Protein AF-M4SZ60-F1 (afdb_monomer)

Solvent-accessible surface area (backbone atoms only — not comparable to full-atom values): 4501 Å² total; per-residue (Å²): 106,73,68,57,52,51,52,53,52,44,75,75,40,94,44,73,67,56,30,53,52,50,48,50,70,73,41,47,75,38,76,46,70,44,86,92,75,70,47,74,46,67,35,84,80,80,69,84,90,64,55,60,81,47,71,49,80,50,100,92,44,77,40,28,53,54,64,61,76,72,110

Organism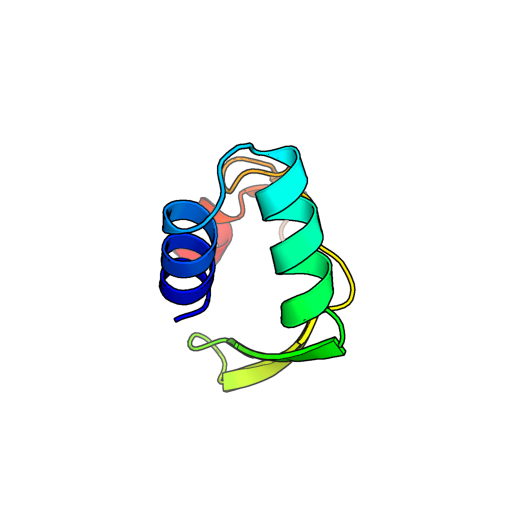: NCBI:txid104777

Foldseek 3Di:
DVVVVLVVLVVVDDDPVSSQVVCCVPQAQDWDADPVVRDIDGHHDDPPPDDQQDWDADPVGIDGNVVVVVD

Radius of gyration: 14.26 Å; Cα contacts (8 Å, |Δi|>4): 57; chains: 1; bounding box: 33×21×34 Å

Nearest PDB structures (foldse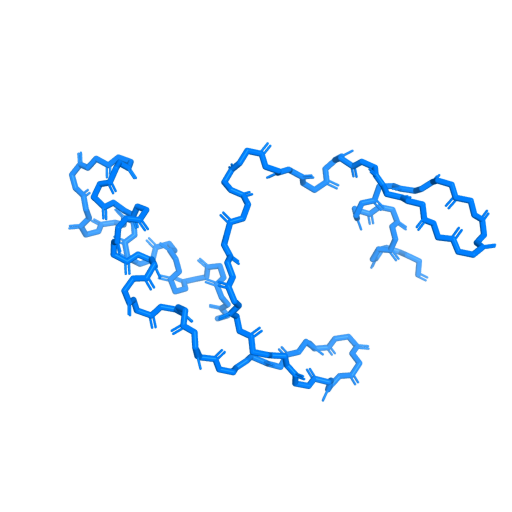ek):
  2l5d-assembly1_A  TM=8.402E-01  e=4.921E-05  Homo sapiens
  9iiy-assembly1_A  TM=8.932E-01  e=1.540E-04  Ephydatia fluviatilis
  3o3i-assembly1_X  TM=8.902E-01  e=1.884E-04  Homo sapiens
  3qir-assembly1_A-2  TM=7.557E-01  e=1.440E-04  Homo sapiens
  6kr6-assembly1_A  TM=8.687E-01  e=6.606E-03  Drosophila melanogaster

InterPro domains:
  IPR003100 PAZ domain [PF02170] (4-71)
  IPR003100 PAZ domain [PS50821] (1-71)
  IPR036085 PAZ domain superfamily [SSF101690] (2-71)

Secondary structure (DSSP, 8-state):
-HHHHHHHHHHT-SSHHHHHHHHHHHHTT-EEEETTTTEEEE-----TT--TT-EEEETTEEEEHHHHHT-

Sequence (71 aa):
NMYDVMGKIYSECQSDNEFRERCSSELLGRVVITKYNDKTYKIDDIAWDSKPSDRFVTVRGPTSFIAYYQQ

pLDDT: mean 96.17, std 2.56, range [83.0, 98.38]

Structure (mmCIF, N/CA/C/O backbone):
data_AF-M4SZ60-F1
#
_entry.id   AF-M4SZ60-F1
#
loop_
_atom_site.group_PDB
_atom_site.id
_atom_site.type_symbol
_atom_site.label_atom_id
_atom_site.label_alt_id
_atom_site.label_comp_id
_atom_site.label_asym_id
_atom_site.label_entity_id
_atom_site.label_seq_id
_atom_site.pdbx_PDB_ins_code
_atom_site.Cartn_x
_atom_site.Cartn_y
_atom_site.Cartn_z
_atom_site.occupancy
_atom_site.B_iso_or_equiv
_atom_site.auth_seq_id
_atom_site.auth_comp_id
_atom_site.auth_asym_id
_atom_site.auth_atom_id
_atom_site.pdbx_PDB_model_num
ATOM 1 N N . ASN A 1 1 ? -9.412 5.526 -5.953 1.00 90.19 1 ASN A N 1
ATOM 2 C CA . ASN A 1 1 ? -8.107 4.869 -6.226 1.00 90.19 1 ASN A CA 1
ATOM 3 C C . ASN A 1 1 ? -7.658 4.173 -4.924 1.00 90.19 1 ASN A C 1
ATOM 5 O O . ASN A 1 1 ? -8.383 4.310 -3.948 1.00 90.19 1 ASN A O 1
ATOM 9 N N . MET A 1 2 ? -6.541 3.429 -4.864 1.00 94.19 2 MET A N 1
ATOM 10 C CA . MET A 1 2 ? -6.138 2.756 -3.604 1.00 94.19 2 MET A CA 1
ATOM 11 C C . MET A 1 2 ? -5.829 3.738 -2.458 1.00 94.19 2 MET A C 1
ATOM 13 O O . MET A 1 2 ? -6.228 3.507 -1.323 1.00 94.19 2 MET A O 1
ATOM 17 N N . TYR A 1 3 ? -5.179 4.859 -2.769 1.00 95.06 3 TYR A N 1
ATOM 18 C CA . TYR A 1 3 ? -4.890 5.926 -1.814 1.00 95.06 3 TYR A CA 1
ATOM 19 C C . TYR A 1 3 ? -6.169 6.520 -1.199 1.00 95.06 3 TYR A C 1
ATOM 21 O O . TYR A 1 3 ? -6.248 6.648 0.017 1.00 95.06 3 TYR A O 1
ATOM 29 N N . ASP A 1 4 ? -7.207 6.790 -1.999 1.00 96.69 4 ASP A N 1
ATOM 30 C CA . ASP A 1 4 ? -8.488 7.313 -1.495 1.00 96.69 4 ASP A CA 1
ATOM 31 C C . ASP A 1 4 ? -9.188 6.305 -0.569 1.00 96.69 4 ASP A C 1
ATOM 33 O O . ASP A 1 4 ? -9.786 6.686 0.434 1.00 96.69 4 ASP A O 1
ATOM 37 N N . VAL A 1 5 ? -9.114 5.009 -0.905 1.00 96.56 5 VAL A N 1
ATOM 38 C CA . VAL A 1 5 ? -9.690 3.932 -0.084 1.00 96.56 5 VAL A CA 1
ATOM 39 C C . VAL A 1 5 ? -8.992 3.881 1.271 1.00 96.56 5 VAL A C 1
ATOM 41 O O . VAL A 1 5 ? -9.662 3.932 2.299 1.00 96.56 5 VAL A O 1
ATOM 44 N N . MET A 1 6 ? -7.656 3.855 1.283 1.00 97.31 6 MET A N 1
ATOM 45 C CA . MET A 1 6 ? -6.882 3.879 2.526 1.00 97.31 6 MET A CA 1
ATOM 46 C C . MET A 1 6 ? -7.124 5.169 3.320 1.00 97.31 6 MET A C 1
ATOM 48 O O . MET A 1 6 ? -7.271 5.108 4.535 1.00 97.31 6 MET A O 1
ATOM 52 N N . GLY A 1 7 ? -7.251 6.322 2.657 1.00 97.94 7 GLY A N 1
ATOM 53 C CA . GLY A 1 7 ? -7.584 7.590 3.312 1.00 97.94 7 GLY A CA 1
ATOM 54 C C . GLY A 1 7 ? -8.945 7.562 4.013 1.00 97.94 7 GLY A C 1
ATOM 55 O O . GLY A 1 7 ? -9.071 8.059 5.132 1.00 97.94 7 GLY A O 1
ATOM 56 N N . LYS A 1 8 ? -9.951 6.922 3.404 1.00 97.94 8 LYS A N 1
ATOM 57 C CA . LYS A 1 8 ? -11.259 6.719 4.037 1.00 97.94 8 LYS A CA 1
ATOM 58 C C . LYS A 1 8 ? -11.159 5.808 5.263 1.00 97.94 8 LYS A C 1
ATOM 60 O O . LYS A 1 8 ? -11.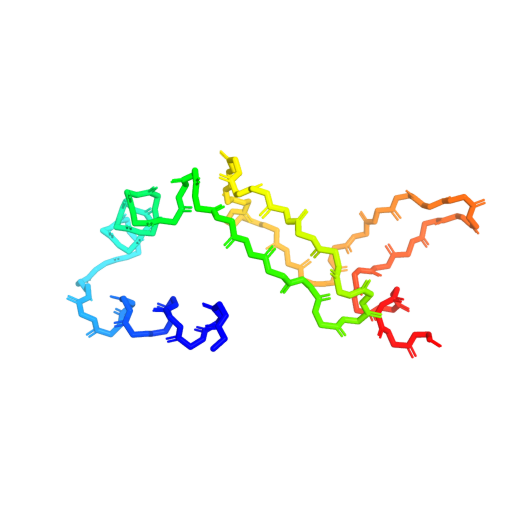649 6.187 6.323 1.00 97.94 8 LYS A O 1
ATOM 65 N N . ILE A 1 9 ? -10.493 4.657 5.138 1.00 97.81 9 ILE A N 1
ATOM 66 C CA . ILE A 1 9 ? -10.286 3.722 6.259 1.00 97.81 9 ILE A CA 1
ATOM 67 C C . ILE A 1 9 ? -9.591 4.446 7.417 1.00 97.81 9 ILE A C 1
ATO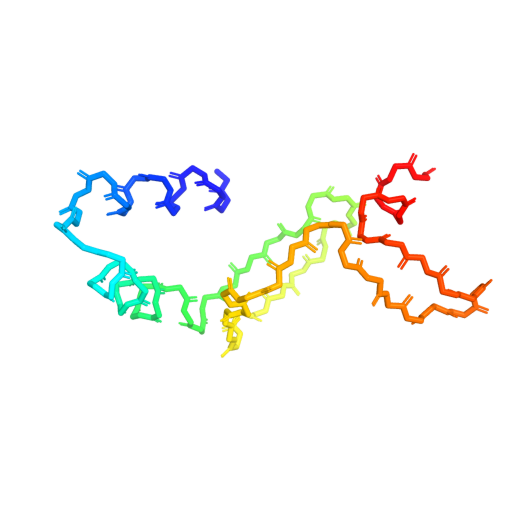M 69 O O . ILE A 1 9 ? -10.042 4.355 8.555 1.00 97.81 9 ILE A O 1
ATOM 73 N N . TYR A 1 10 ? -8.538 5.210 7.115 1.00 97.81 10 TYR A N 1
ATOM 74 C CA . TYR A 1 10 ? -7.778 5.966 8.106 1.00 97.81 10 TYR A CA 1
ATOM 75 C C . TYR A 1 10 ? -8.649 6.973 8.866 1.00 97.81 10 TYR A C 1
ATOM 77 O O . TYR A 1 10 ? -8.557 7.055 10.085 1.00 97.81 10 TYR A O 1
ATOM 85 N N . SER A 1 11 ? -9.539 7.696 8.174 1.00 97.94 11 SER A N 1
ATOM 86 C CA . SER A 1 11 ? -10.432 8.684 8.806 1.00 97.94 11 SER A CA 1
ATOM 87 C C . SER A 1 11 ? -11.439 8.090 9.799 1.00 97.94 11 SER A C 1
ATOM 89 O O . SER A 1 11 ? -1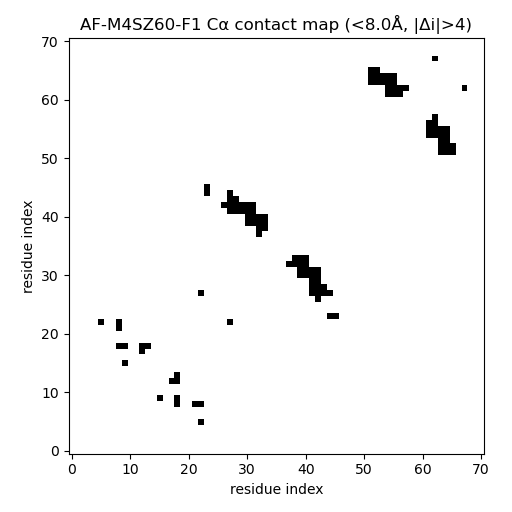2.004 8.814 10.615 1.00 97.94 11 SER A O 1
ATOM 91 N N . GLU A 1 12 ? -11.670 6.781 9.719 1.00 97.25 12 GLU A N 1
ATOM 92 C CA . GLU A 1 12 ? -12.617 6.039 10.549 1.00 97.25 12 GLU A CA 1
ATOM 93 C C . GLU A 1 12 ? -11.923 5.291 11.709 1.00 97.25 12 GLU A C 1
ATOM 95 O O . GLU A 1 12 ? -12.613 4.739 12.562 1.00 97.25 12 GLU A O 1
ATOM 100 N N . CYS A 1 13 ? -10.585 5.263 11.752 1.00 97.69 13 CYS A N 1
ATOM 101 C CA . CYS A 1 13 ? -9.796 4.578 12.781 1.00 97.69 13 CYS A CA 1
ATOM 102 C C . CYS A 1 13 ? -9.249 5.559 13.830 1.00 97.69 13 CYS A C 1
ATOM 104 O O . CYS A 1 13 ? -9.010 6.733 13.552 1.00 97.69 13 CYS A O 1
ATOM 106 N N . GLN A 1 14 ? -9.016 5.070 15.050 1.00 96.75 14 GLN A N 1
ATOM 107 C CA . GLN A 1 14 ? -8.527 5.877 16.175 1.00 96.75 14 GLN A CA 1
ATOM 108 C C . GLN A 1 14 ? -7.006 5.807 16.365 1.00 96.75 14 GLN A C 1
ATOM 110 O O . GLN A 1 14 ? -6.441 6.601 17.117 1.00 96.75 14 GLN A O 1
ATOM 115 N N . SER A 1 15 ? -6.334 4.853 15.715 1.00 97.94 15 SER A N 1
ATOM 116 C CA . SER A 1 15 ? -4.885 4.659 15.822 1.00 97.94 15 SER A CA 1
ATOM 117 C C . SER A 1 15 ? -4.276 4.044 14.563 1.00 97.94 15 SER A C 1
ATOM 119 O O . SER A 1 15 ? -4.960 3.373 13.788 1.00 97.94 15 SER A O 1
ATOM 121 N N . ASP A 1 16 ? -2.959 4.202 14.411 1.00 96.88 16 ASP A N 1
ATOM 122 C CA . ASP A 1 16 ? -2.190 3.609 13.312 1.00 96.88 16 ASP A CA 1
ATOM 123 C C . ASP A 1 16 ? -2.274 2.078 13.294 1.00 96.88 16 ASP A C 1
ATOM 125 O O . ASP A 1 16 ? -2.349 1.483 12.221 1.00 96.88 16 ASP A O 1
ATOM 129 N N . A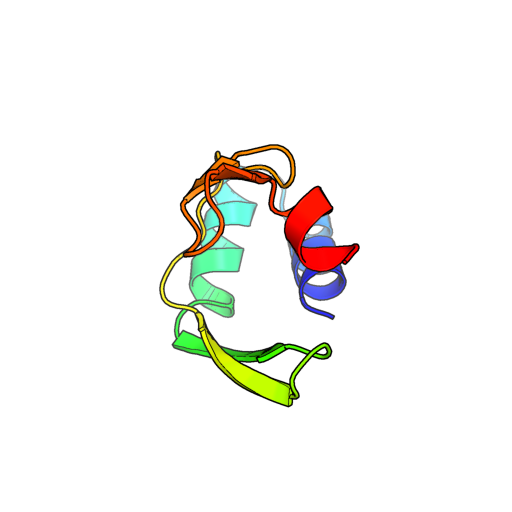SN A 1 17 ? -2.287 1.421 14.458 1.00 98.00 17 ASN A N 1
ATOM 130 C CA . ASN A 1 17 ? -2.397 -0.039 14.524 1.00 98.00 17 ASN A CA 1
ATOM 131 C C . ASN A 1 17 ? -3.758 -0.520 14.019 1.00 98.00 17 ASN A C 1
ATOM 133 O O . ASN A 1 17 ? -3.812 -1.413 13.178 1.00 98.00 17 ASN A O 1
ATOM 137 N N . GLU A 1 18 ? -4.842 0.113 14.471 1.00 98.31 18 GLU A N 1
ATOM 138 C CA . GLU A 1 18 ? -6.195 -0.209 14.008 1.00 98.31 18 GLU A CA 1
ATOM 139 C C . GLU A 1 18 ? -6.324 0.007 12.494 1.00 98.31 18 GLU A C 1
ATOM 141 O O . GLU A 1 18 ? -6.866 -0.837 11.780 1.00 98.31 18 GLU A O 1
ATOM 146 N N . PHE A 1 19 ? -5.755 1.102 11.983 1.00 98.38 19 PHE A N 1
ATOM 147 C CA . PHE A 1 19 ? -5.700 1.370 10.551 1.00 98.38 19 PHE A CA 1
ATOM 148 C C . PHE A 1 19 ? -4.968 0.262 9.779 1.00 98.38 19 PHE A C 1
ATOM 150 O O . PHE A 1 19 ? -5.482 -0.235 8.774 1.00 98.38 19 PHE A O 1
ATOM 157 N N . ARG A 1 20 ? -3.791 -0.165 10.255 1.00 97.94 20 ARG A N 1
ATOM 158 C CA . ARG A 1 20 ? -3.000 -1.234 9.624 1.00 97.94 20 ARG A CA 1
ATOM 159 C C . ARG A 1 20 ? -3.737 -2.577 9.632 1.00 97.94 20 ARG A C 1
ATOM 161 O O . ARG A 1 20 ? -3.716 -3.286 8.623 1.00 97.94 20 ARG A O 1
ATOM 168 N N . GLU A 1 21 ? -4.419 -2.911 10.726 1.00 98.12 21 GLU A N 1
ATOM 169 C CA . GLU A 1 21 ? -5.240 -4.123 10.851 1.00 98.12 21 GLU A CA 1
ATOM 170 C C . GLU A 1 21 ? -6.443 -4.093 9.900 1.00 98.12 21 GLU A C 1
ATOM 172 O O . GLU A 1 21 ? -6.673 -5.052 9.156 1.00 98.12 21 GLU A O 1
ATOM 177 N N . ARG A 1 22 ? -7.169 -2.970 9.844 1.00 98.12 22 ARG A N 1
ATOM 178 C CA . ARG A 1 22 ? -8.289 -2.780 8.911 1.00 98.12 22 ARG A CA 1
ATOM 179 C C . ARG A 1 22 ? -7.857 -2.847 7.456 1.00 98.12 22 ARG A C 1
ATOM 181 O O . ARG A 1 22 ? -8.480 -3.566 6.678 1.00 98.12 22 ARG A O 1
ATOM 188 N N . CYS A 1 23 ? -6.771 -2.172 7.083 1.00 98.25 23 CYS A N 1
ATOM 189 C CA . CYS A 1 23 ? -6.225 -2.283 5.733 1.00 98.25 23 CYS A CA 1
ATOM 190 C C . CYS A 1 23 ? -5.840 -3.724 5.393 1.00 98.25 23 CYS A C 1
ATOM 192 O O . CYS A 1 23 ? -6.159 -4.187 4.302 1.00 98.25 23 CYS A O 1
ATOM 194 N N . SER A 1 24 ? -5.207 -4.448 6.318 1.00 97.69 24 SER A N 1
ATOM 195 C CA . SER A 1 24 ? -4.848 -5.852 6.096 1.00 97.69 24 SER A CA 1
ATOM 196 C C . SER A 1 24 ? -6.089 -6.722 5.851 1.00 97.69 24 SER A C 1
ATOM 198 O O . SER A 1 24 ? -6.133 -7.490 4.894 1.00 97.69 24 SER A O 1
ATOM 200 N N . SER A 1 25 ? -7.134 -6.549 6.664 1.00 97.44 25 SER A N 1
ATOM 201 C CA . SER A 1 25 ? -8.398 -7.288 6.541 1.00 97.44 25 SER A CA 1
ATOM 202 C C . SER A 1 25 ? -9.156 -6.978 5.241 1.00 97.44 25 SER A C 1
ATOM 204 O O . SER A 1 25 ? -9.686 -7.876 4.585 1.00 97.44 25 SER A O 1
ATOM 206 N N . GLU A 1 26 ? -9.210 -5.707 4.837 1.00 97.00 26 GLU A N 1
ATOM 207 C CA . GLU A 1 26 ? -10.023 -5.280 3.695 1.00 97.00 26 GLU A CA 1
ATOM 208 C C . GLU A 1 26 ? -9.314 -5.443 2.339 1.00 97.00 26 GLU A C 1
ATOM 210 O O . GLU A 1 26 ? -9.982 -5.703 1.325 1.00 97.00 26 GLU A O 1
ATOM 215 N N . LEU A 1 27 ? -7.983 -5.286 2.307 1.00 97.81 27 LEU A N 1
ATOM 216 C CA . LEU A 1 27 ? -7.199 -5.159 1.074 1.00 97.81 27 LEU A CA 1
ATOM 217 C C . LEU A 1 27 ? -6.433 -6.426 0.686 1.00 97.81 27 LEU A C 1
ATOM 219 O O . LEU A 1 27 ? -6.304 -6.689 -0.512 1.00 97.81 27 LEU A O 1
ATOM 223 N N . LEU A 1 28 ? -5.924 -7.216 1.636 1.00 97.94 28 LEU A N 1
ATOM 224 C CA . LEU A 1 28 ? -5.167 -8.422 1.285 1.00 97.94 28 LEU A CA 1
ATOM 225 C C . LEU A 1 28 ? -6.061 -9.425 0.542 1.00 97.94 28 LEU A C 1
ATOM 227 O O . LEU A 1 28 ? -7.243 -9.598 0.834 1.00 97.94 28 LEU A O 1
ATOM 231 N N . GLY A 1 29 ? -5.508 -10.051 -0.494 1.00 97.75 29 GLY A N 1
ATOM 232 C CA . GLY A 1 29 ? -6.230 -10.933 -1.409 1.00 97.75 29 GLY A CA 1
ATOM 233 C C . GLY A 1 29 ? -7.094 -10.217 -2.455 1.00 97.75 29 GLY A C 1
ATOM 234 O O . GLY A 1 29 ? -7.565 -10.872 -3.389 1.00 97.75 29 GLY A O 1
ATOM 235 N N . ARG A 1 30 ? -7.288 -8.891 -2.370 1.00 97.69 30 ARG A N 1
ATOM 236 C CA . ARG A 1 30 ? -7.980 -8.118 -3.415 1.00 97.69 30 ARG A CA 1
ATOM 237 C C . ARG A 1 30 ? -7.098 -7.958 -4.651 1.00 97.69 30 ARG A C 1
ATOM 239 O O . ARG A 1 30 ? -5.872 -7.980 -4.568 1.00 97.69 30 ARG A O 1
ATOM 246 N N . VAL A 1 31 ? -7.739 -7.761 -5.802 1.00 97.62 31 VAL A N 1
ATOM 247 C CA . VAL A 1 31 ? -7.071 -7.508 -7.085 1.00 97.62 31 VAL A CA 1
ATOM 248 C C . VAL A 1 31 ? -7.200 -6.031 -7.450 1.00 97.62 31 VAL A C 1
ATOM 250 O O . VAL A 1 31 ? -8.290 -5.465 -7.397 1.00 97.62 31 VAL A O 1
ATOM 253 N N . VAL A 1 32 ? -6.087 -5.417 -7.842 1.00 97.00 32 VAL A N 1
ATOM 254 C CA . VAL A 1 32 ? -5.992 -4.030 -8.310 1.00 97.00 32 VAL A CA 1
ATOM 255 C C . VAL A 1 32 ? -5.495 -3.976 -9.741 1.00 97.00 32 VAL A C 1
ATOM 257 O O . VAL A 1 32 ? -4.768 -4.863 -10.170 1.00 97.00 32 VAL A O 1
ATOM 260 N N . ILE A 1 33 ? -5.841 -2.908 -10.458 1.00 96.81 33 ILE A N 1
ATOM 261 C CA . ILE A 1 33 ? -5.290 -2.593 -11.781 1.00 96.81 33 ILE A CA 1
ATOM 262 C C . ILE A 1 33 ? -4.315 -1.425 -11.634 1.00 96.81 33 ILE A C 1
ATOM 264 O O . ILE A 1 33 ? -4.651 -0.401 -11.030 1.00 96.81 33 ILE A O 1
ATOM 268 N N . THR A 1 34 ? -3.120 -1.545 -12.203 1.00 94.81 34 THR A N 1
ATOM 269 C CA . THR A 1 34 ? -2.160 -0.441 -12.289 1.00 94.81 34 THR A CA 1
ATOM 270 C C . THR A 1 34 ? -2.359 0.348 -13.578 1.00 94.81 34 THR A C 1
ATOM 272 O O . THR A 1 34 ? -2.058 -0.127 -14.666 1.00 94.81 34 THR A O 1
ATOM 275 N N . LYS A 1 35 ? -2.817 1.599 -13.456 1.00 91.38 35 LYS A N 1
ATOM 276 C CA . LYS A 1 35 ? -3.222 2.455 -14.591 1.00 91.38 35 LYS A CA 1
ATOM 277 C C . LYS A 1 35 ? -2.139 2.743 -15.637 1.00 91.38 35 LYS A C 1
ATOM 279 O O . LYS A 1 35 ? -2.466 3.161 -16.736 1.00 91.38 35 LYS A O 1
ATOM 284 N N . TYR A 1 36 ? -0.859 2.602 -15.294 1.00 89.12 36 TYR A N 1
ATOM 285 C CA . TYR A 1 36 ? 0.234 2.910 -16.222 1.00 89.12 36 TYR A CA 1
ATOM 286 C C . TYR A 1 36 ? 0.485 1.790 -17.247 1.00 89.12 36 TYR A C 1
ATOM 288 O O . TYR A 1 36 ? 1.180 2.013 -18.231 1.00 89.12 36 TYR A O 1
ATOM 296 N N . ASN A 1 37 ? -0.027 0.577 -17.008 1.00 92.19 37 ASN A N 1
ATOM 297 C CA . ASN A 1 37 ? 0.164 -0.572 -17.901 1.00 92.19 37 ASN A CA 1
ATOM 298 C C . ASN A 1 37 ? -1.054 -1.516 -17.984 1.00 92.19 37 ASN A C 1
ATOM 300 O O . ASN A 1 37 ? -0.931 -2.591 -18.567 1.00 92.19 37 ASN A O 1
ATOM 304 N N . ASP A 1 38 ? -2.168 -1.159 -17.338 1.00 94.06 38 ASP A N 1
ATOM 305 C CA . ASP A 1 38 ? -3.418 -1.922 -17.226 1.00 94.06 38 ASP A CA 1
ATOM 306 C C . ASP A 1 38 ? -3.276 -3.375 -16.743 1.00 94.06 38 ASP A C 1
ATOM 308 O O . ASP A 1 38 ? -4.159 -4.210 -16.943 1.00 94.06 38 ASP A O 1
ATOM 312 N N . LYS A 1 39 ? -2.178 -3.695 -16.050 1.00 97.00 39 LYS A N 1
ATOM 313 C CA . LYS A 1 39 ? -1.975 -5.019 -15.460 1.00 97.00 39 LYS A CA 1
ATOM 314 C C . LYS A 1 39 ? -2.690 -5.139 -14.121 1.00 97.00 39 LYS A 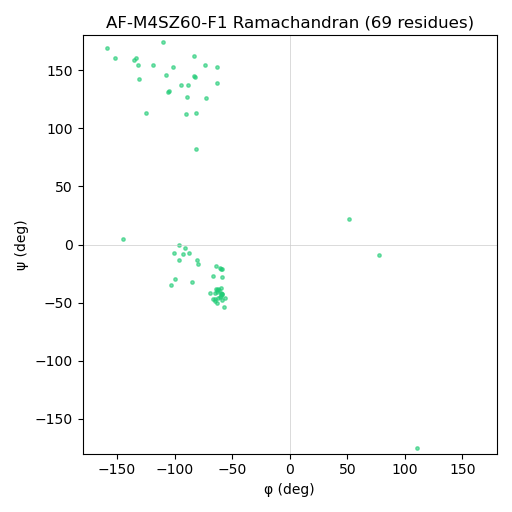C 1
ATOM 316 O O . LYS A 1 39 ? -2.742 -4.197 -13.330 1.00 97.00 39 LYS A O 1
ATOM 321 N N . THR A 1 40 ? -3.208 -6.334 -13.857 1.00 97.69 40 THR A N 1
ATOM 322 C CA . THR A 1 40 ? -3.831 -6.683 -12.581 1.00 97.69 40 THR A CA 1
ATOM 323 C C . THR A 1 40 ? -2.837 -7.343 -11.638 1.00 97.69 40 THR A C 1
ATOM 325 O O . THR A 1 40 ? -2.119 -8.256 -12.044 1.00 97.69 40 THR A O 1
ATOM 328 N N . TYR A 1 41 ? -2.861 -6.954 -10.369 1.00 97.44 41 TYR A N 1
ATOM 329 C CA . TYR A 1 41 ? -2.043 -7.539 -9.309 1.00 97.44 41 TYR A CA 1
ATOM 330 C C . TYR A 1 41 ? -2.917 -7.865 -8.105 1.00 97.44 41 TYR A C 1
ATOM 332 O O . TYR A 1 41 ? -3.832 -7.111 -7.781 1.00 97.44 41 TYR A O 1
ATOM 340 N N . LYS A 1 42 ? -2.638 -8.985 -7.440 1.00 98.25 42 LYS A N 1
ATOM 341 C CA . LYS A 1 42 ? -3.254 -9.328 -6.158 1.00 98.25 42 LYS A CA 1
ATOM 342 C C . LYS A 1 42 ? -2.406 -8.727 -5.036 1.00 98.25 42 LYS A C 1
ATOM 344 O O . LYS A 1 42 ? -1.183 -8.778 -5.108 1.00 98.25 42 LYS A O 1
ATOM 349 N N . ILE A 1 43 ? -3.045 -8.142 -4.034 1.00 97.94 43 ILE A N 1
ATOM 350 C CA . ILE A 1 43 ? -2.349 -7.573 -2.878 1.00 97.94 43 ILE A CA 1
ATOM 351 C C . ILE A 1 43 ? -2.038 -8.714 -1.908 1.00 97.94 43 ILE A C 1
ATOM 353 O O . ILE A 1 43 ? -2.961 -9.304 -1.353 1.00 97.94 43 ILE A O 1
ATOM 357 N N . ASP A 1 44 ? -0.760 -9.034 -1.723 1.00 98.12 44 ASP A N 1
ATOM 358 C CA . ASP A 1 44 ? -0.326 -10.089 -0.795 1.00 98.12 44 ASP A CA 1
ATOM 359 C C . ASP A 1 44 ? 0.155 -9.535 0.556 1.00 98.12 44 ASP A C 1
ATOM 361 O O . ASP A 1 44 ? -0.018 -10.208 1.568 1.00 98.12 44 ASP A O 1
ATOM 365 N N . ASP A 1 45 ? 0.706 -8.315 0.593 1.00 97.75 45 ASP A N 1
ATOM 366 C CA . ASP A 1 45 ? 1.163 -7.652 1.824 1.00 97.75 45 ASP A CA 1
ATOM 367 C C . ASP A 1 45 ? 1.249 -6.118 1.648 1.00 97.75 45 ASP A C 1
ATOM 369 O O . ASP A 1 45 ? 1.172 -5.607 0.524 1.00 97.75 45 ASP A O 1
ATOM 373 N N . ILE A 1 46 ? 1.429 -5.379 2.749 1.00 96.62 46 ILE A N 1
ATOM 374 C CA . ILE A 1 46 ? 1.632 -3.925 2.785 1.00 96.62 46 ILE A CA 1
ATOM 375 C C . ILE A 1 46 ? 2.930 -3.605 3.539 1.00 96.62 46 ILE A C 1
ATOM 377 O O . ILE A 1 46 ? 3.034 -3.763 4.753 1.00 96.62 46 ILE A O 1
ATOM 381 N N . ALA A 1 47 ? 3.918 -3.070 2.821 1.00 96.75 47 ALA A N 1
ATOM 382 C CA . ALA A 1 47 ? 5.189 -2.649 3.402 1.00 96.75 47 ALA A CA 1
ATOM 383 C C . ALA A 1 47 ? 5.079 -1.254 4.051 1.00 96.75 47 ALA A C 1
ATOM 385 O O . ALA A 1 47 ? 5.436 -0.246 3.443 1.00 96.75 47 ALA A O 1
ATOM 386 N N . TRP A 1 48 ? 4.582 -1.196 5.290 1.00 95.81 48 TRP A N 1
ATOM 387 C CA . TRP A 1 48 ? 4.280 0.053 6.012 1.00 95.81 48 TRP A CA 1
ATOM 388 C C . TRP A 1 48 ? 5.469 0.999 6.220 1.00 95.81 48 TRP A C 1
ATOM 390 O O . TRP A 1 48 ? 5.274 2.209 6.295 1.00 95.81 48 TRP A O 1
ATOM 400 N N . ASP A 1 49 ? 6.687 0.463 6.293 1.00 95.94 49 ASP A N 1
ATOM 401 C CA . ASP A 1 49 ? 7.908 1.253 6.500 1.00 95.94 49 ASP A CA 1
ATOM 402 C C . ASP A 1 49 ? 8.572 1.689 5.180 1.00 95.94 49 ASP A C 1
ATOM 404 O O . ASP A 1 49 ? 9.573 2.413 5.183 1.00 95.94 49 ASP A O 1
ATOM 408 N N . SER A 1 50 ? 8.020 1.254 4.040 1.00 95.69 50 SER A N 1
ATOM 409 C CA . SER A 1 50 ? 8.502 1.640 2.714 1.00 95.69 50 SER A CA 1
ATOM 410 C C . SER A 1 50 ? 7.923 2.980 2.277 1.00 95.69 50 SER A C 1
ATOM 412 O O . SER A 1 50 ? 6.761 3.302 2.521 1.00 95.69 50 SER A O 1
ATOM 414 N N . LYS A 1 51 ? 8.728 3.759 1.560 1.00 95.75 51 LYS A N 1
ATOM 415 C CA . LYS A 1 51 ? 8.367 5.088 1.056 1.00 95.75 51 LYS A CA 1
ATOM 416 C C . LYS A 1 51 ? 8.727 5.244 -0.423 1.00 95.75 51 LYS A C 1
ATOM 418 O O . LYS A 1 51 ? 9.674 4.620 -0.894 1.00 95.75 51 LYS A O 1
ATOM 423 N N . PRO A 1 52 ? 8.041 6.123 -1.181 1.00 95.25 52 PRO A N 1
ATOM 424 C CA . PRO A 1 52 ? 8.308 6.302 -2.615 1.00 95.25 52 PRO A CA 1
ATOM 425 C C . PRO A 1 52 ? 9.741 6.760 -2.958 1.00 95.25 52 PRO A C 1
ATOM 427 O O . PRO A 1 52 ? 10.193 6.607 -4.095 1.00 95.25 52 PRO A O 1
ATOM 430 N N . SER A 1 53 ? 10.458 7.334 -1.987 1.00 96.69 53 SER A N 1
ATOM 431 C CA . SER A 1 53 ? 11.867 7.717 -2.111 1.00 96.69 53 SER A CA 1
ATOM 432 C C . SER A 1 53 ? 12.847 6.554 -1.929 1.00 96.69 53 SER A C 1
ATOM 434 O O . SER A 1 53 ? 14.017 6.706 -2.289 1.00 96.69 53 SER A O 1
ATOM 436 N N . ASP A 1 54 ? 12.398 5.404 -1.419 1.00 97.88 54 ASP A N 1
ATOM 437 C CA . ASP A 1 54 ? 13.234 4.212 -1.307 1.00 97.88 54 ASP A CA 1
ATOM 438 C C . ASP A 1 54 ? 13.659 3.713 -2.692 1.00 97.88 54 ASP A C 1
ATOM 440 O O . ASP A 1 54 ? 12.990 3.949 -3.706 1.00 97.88 54 ASP A O 1
ATOM 444 N N . ARG A 1 55 ? 14.816 3.043 -2.733 1.00 97.50 55 ARG A N 1
ATOM 445 C CA . ARG A 1 55 ? 15.449 2.580 -3.971 1.00 97.50 55 ARG A CA 1
ATOM 446 C C . ARG A 1 55 ? 15.335 1.075 -4.133 1.00 97.50 55 ARG A C 1
ATOM 448 O O . ARG A 1 55 ? 15.461 0.324 -3.173 1.00 97.50 55 ARG A O 1
ATOM 455 N N . PHE A 1 56 ? 15.198 0.651 -5.380 1.00 96.38 56 PHE A N 1
ATOM 456 C CA . PHE A 1 56 ? 15.219 -0.744 -5.790 1.00 96.38 56 PHE A CA 1
ATOM 457 C C . PHE A 1 56 ? 16.081 -0.914 -7.043 1.00 96.38 56 PHE A C 1
ATOM 459 O O . PHE A 1 56 ? 16.366 0.043 -7.772 1.00 96.38 56 PHE A O 1
ATOM 466 N N . VAL A 1 57 ? 16.546 -2.139 -7.276 1.00 97.19 57 VAL A N 1
ATOM 467 C CA . VAL A 1 57 ? 17.401 -2.462 -8.421 1.00 97.19 57 VAL A CA 1
ATOM 468 C C . VAL A 1 57 ? 16.529 -2.844 -9.614 1.00 97.19 57 VAL A C 1
ATOM 470 O O . VAL A 1 57 ? 15.685 -3.730 -9.516 1.00 97.19 57 VAL A O 1
ATOM 473 N N . THR A 1 58 ? 16.753 -2.184 -10.750 1.00 94.38 58 THR A N 1
ATOM 474 C CA . THR A 1 58 ? 16.164 -2.545 -12.048 1.00 94.38 58 THR A CA 1
ATOM 475 C C . THR A 1 58 ? 17.233 -3.103 -12.982 1.00 94.38 58 THR A C 1
ATOM 477 O O . THR A 1 58 ? 18.428 -3.004 -12.703 1.00 94.38 58 THR A O 1
ATOM 480 N N . VAL A 1 59 ? 16.823 -3.590 -14.156 1.00 93.94 59 VAL A N 1
ATOM 481 C CA . VAL A 1 59 ? 17.748 -3.993 -15.234 1.00 93.94 59 VAL A CA 1
ATOM 482 C C . VAL A 1 59 ? 18.660 -2.856 -15.724 1.00 93.94 59 VAL A C 1
ATOM 484 O O . VAL A 1 59 ? 19.703 -3.128 -16.305 1.00 93.94 59 VAL A O 1
ATOM 487 N N . ARG A 1 60 ? 18.291 -1.586 -15.488 1.00 92.69 60 ARG A N 1
ATOM 488 C CA . ARG A 1 60 ? 19.090 -0.393 -15.832 1.00 92.69 60 ARG A CA 1
ATOM 489 C C . ARG A 1 60 ? 19.936 0.126 -14.660 1.00 92.69 60 ARG A C 1
ATOM 491 O O . ARG A 1 60 ? 20.643 1.114 -14.816 1.00 92.69 60 ARG A O 1
ATOM 498 N N . GLY A 1 61 ? 19.854 -0.516 -13.493 1.00 95.75 61 GLY A N 1
ATOM 499 C CA . GLY A 1 61 ? 20.516 -0.103 -12.255 1.00 95.75 61 GLY A CA 1
ATOM 500 C C . GLY A 1 61 ? 19.553 0.399 -11.164 1.00 95.75 61 GLY A C 1
ATOM 501 O O . GLY A 1 61 ? 18.329 0.304 -11.315 1.00 95.75 61 GLY A O 1
ATOM 502 N N . PRO A 1 62 ? 20.086 0.895 -10.029 1.00 96.69 62 PRO A N 1
ATOM 503 C CA . PRO A 1 62 ? 19.284 1.322 -8.881 1.00 96.69 62 PRO A CA 1
ATOM 504 C C . PRO A 1 62 ? 18.528 2.640 -9.117 1.00 96.69 62 PRO A C 1
ATOM 506 O O . PRO A 1 62 ? 19.142 3.678 -9.369 1.00 96.69 62 PRO A O 1
ATOM 509 N N . THR A 1 63 ? 17.212 2.645 -8.911 1.00 96.88 63 THR A N 1
ATOM 510 C CA . THR A 1 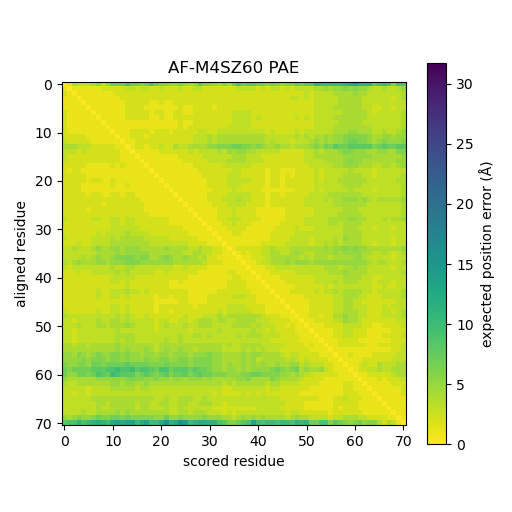63 ? 16.332 3.827 -9.026 1.00 96.88 63 THR A CA 1
ATOM 511 C C . THR A 1 63 ? 15.388 3.919 -7.826 1.00 96.88 63 THR A C 1
ATOM 513 O O . THR A 1 63 ? 15.189 2.922 -7.139 1.00 96.88 63 THR A O 1
ATOM 516 N N . SER A 1 64 ? 14.816 5.094 -7.547 1.00 97.56 64 SER A N 1
ATOM 517 C CA . SER A 1 64 ? 13.684 5.211 -6.614 1.00 97.56 64 SER A CA 1
ATOM 518 C C . SER A 1 64 ? 12.358 4.895 -7.306 1.00 97.56 64 SER A C 1
ATOM 520 O O . SER A 1 64 ? 12.278 4.952 -8.538 1.00 97.56 64 SER A O 1
ATOM 522 N N . PHE A 1 65 ? 11.307 4.597 -6.534 1.00 96.06 65 PHE A N 1
ATOM 523 C CA . PHE A 1 65 ? 9.958 4.425 -7.089 1.00 96.06 65 PHE A CA 1
ATOM 524 C C . PHE A 1 65 ? 9.477 5.692 -7.800 1.00 96.06 65 PHE A C 1
ATOM 526 O O . PHE A 1 65 ? 8.970 5.600 -8.915 1.00 96.06 65 PHE A O 1
ATOM 533 N N . ILE A 1 66 ? 9.707 6.874 -7.216 1.00 95.75 66 ILE A N 1
ATOM 534 C CA . ILE A 1 66 ? 9.359 8.157 -7.852 1.00 95.75 66 ILE A CA 1
ATOM 535 C C . ILE A 1 66 ? 10.037 8.290 -9.221 1.00 95.75 66 ILE A C 1
ATOM 537 O O . ILE A 1 66 ? 9.357 8.494 -10.222 1.00 95.75 66 ILE A O 1
ATOM 541 N N . ALA A 1 67 ? 11.363 8.130 -9.278 1.00 95.31 67 ALA A N 1
ATOM 542 C CA . ALA A 1 67 ? 12.110 8.298 -10.523 1.00 95.31 67 ALA A CA 1
ATOM 543 C C . ALA A 1 67 ? 11.778 7.215 -11.5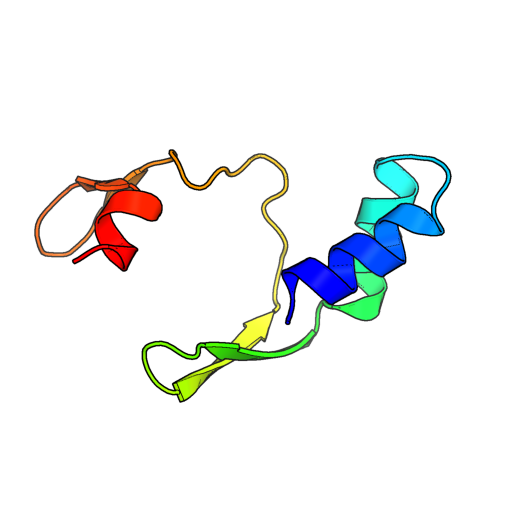62 1.00 95.31 67 ALA A C 1
ATOM 545 O O . ALA A 1 67 ? 11.900 7.461 -12.757 1.00 95.31 67 ALA A O 1
ATOM 546 N N . TYR A 1 68 ? 11.366 6.019 -11.131 1.00 94.69 68 TYR A N 1
ATOM 547 C CA . TYR A 1 68 ? 10.931 4.951 -12.031 1.00 94.69 68 TYR A CA 1
ATOM 548 C C . TYR A 1 68 ? 9.600 5.274 -12.721 1.00 94.69 68 TYR A C 1
ATOM 550 O O . TYR A 1 68 ? 9.471 5.035 -13.915 1.00 94.69 68 TYR A O 1
ATOM 558 N N . TYR A 1 69 ? 8.632 5.834 -11.990 1.00 92.06 69 TYR A N 1
ATOM 559 C CA . TYR A 1 69 ? 7.296 6.137 -12.520 1.00 92.06 69 TYR A CA 1
ATOM 560 C C . TYR A 1 69 ? 7.171 7.516 -13.199 1.00 92.06 69 TYR A C 1
ATOM 562 O O . TYR A 1 69 ? 6.120 7.810 -13.760 1.00 92.06 69 TYR A O 1
ATOM 570 N N . GLN A 1 70 ? 8.202 8.365 -13.133 1.00 91.94 70 GLN A N 1
ATOM 571 C CA . GLN A 1 70 ? 8.269 9.660 -13.835 1.00 91.94 70 GLN A CA 1
ATOM 572 C C . GLN A 1 70 ? 8.957 9.594 -15.209 1.00 91.94 70 GLN A C 1
ATOM 574 O O . GLN A 1 70 ? 8.973 10.600 -15.918 1.00 91.94 70 GLN A O 1
ATOM 579 N N . GLN A 1 71 ? 9.564 8.454 -15.546 1.00 83.00 71 GLN A N 1
ATOM 580 C CA . GLN A 1 71 ? 10.123 8.185 -16.877 1.00 83.00 71 GLN A CA 1
ATOM 581 C C . GLN A 1 71 ? 9.010 7.946 -17.893 1.00 83.00 71 GLN A C 1
ATOM 583 O O . GLN A 1 71 ? 9.210 8.368 -19.053 1.00 83.00 71 GLN A O 1
#

Mean predicted aligned error: 2.86 Å